Protein AF-T1ANT7-F1 (afdb_monomer_lite)

Structure (mmCIF, N/CA/C/O backbone):
data_AF-T1ANT7-F1
#
_entry.id   AF-T1ANT7-F1
#
loop_
_atom_site.group_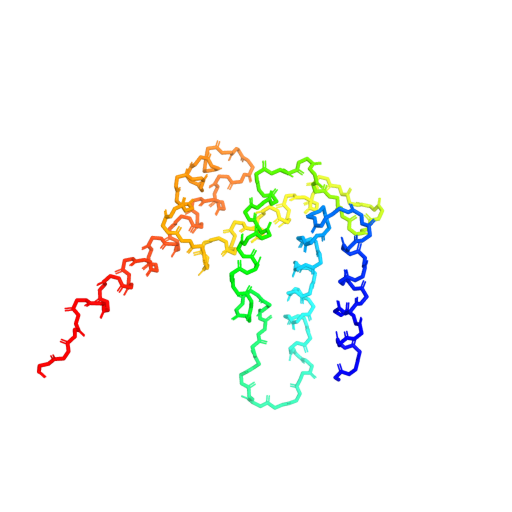PDB
_atom_site.id
_atom_site.type_symbol
_atom_site.label_atom_id
_atom_site.label_alt_id
_atom_site.label_comp_id
_atom_site.label_asym_id
_atom_site.label_entity_id
_atom_site.label_seq_id
_a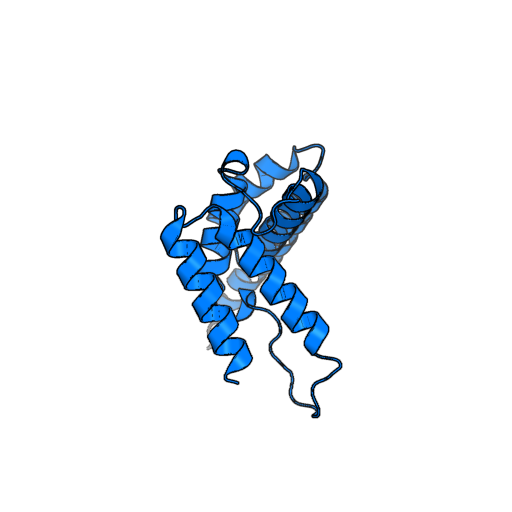tom_site.pdbx_PDB_ins_code
_atom_site.Cartn_x
_atom_site.Cartn_y
_atom_site.Cartn_z
_atom_site.occupancy
_atom_site.B_iso_or_equiv
_atom_site.auth_seq_id
_atom_site.auth_comp_id
_atom_site.auth_asym_id
_atom_site.auth_atom_id
_atom_site.pdbx_PDB_model_num
ATOM 1 N N . PRO A 1 1 ? 7.776 -10.639 -25.651 1.00 48.62 1 PRO A N 1
ATOM 2 C CA . PRO A 1 1 ? 7.430 -11.710 -24.680 1.00 48.62 1 PRO A CA 1
ATOM 3 C C . PRO A 1 1 ? 8.645 -12.108 -23.832 1.00 48.62 1 PRO A C 1
ATOM 5 O O . PRO A 1 1 ? 8.642 -11.851 -22.636 1.00 48.62 1 PRO A O 1
ATOM 8 N N . GLU A 1 2 ? 9.727 -12.554 -24.476 1.00 42.09 2 GLU A N 1
ATOM 9 C CA . GLU A 1 2 ? 10.942 -13.065 -23.815 1.00 42.09 2 GLU A CA 1
ATOM 10 C C . GLU A 1 2 ? 11.676 -12.046 -22.930 1.00 42.09 2 GLU A C 1
ATOM 12 O O . GLU A 1 2 ? 12.205 -12.393 -21.881 1.00 42.09 2 GLU A O 1
ATOM 17 N N . VAL A 1 3 ? 11.681 -10.764 -23.312 1.00 46.28 3 VAL A N 1
ATOM 18 C CA . VAL A 1 3 ? 12.344 -9.699 -22.532 1.00 46.28 3 VAL A CA 1
ATOM 19 C C . VAL A 1 3 ? 11.622 -9.433 -21.206 1.00 46.28 3 VAL A C 1
ATOM 21 O O . VAL A 1 3 ? 12.265 -9.178 -20.192 1.00 46.28 3 VAL A O 1
ATOM 24 N N . LYS A 1 4 ? 10.284 -9.522 -21.197 1.00 44.16 4 LYS A N 1
ATOM 25 C CA . LYS A 1 4 ? 9.480 -9.347 -19.976 1.00 44.16 4 LYS A CA 1
ATOM 26 C C . LYS A 1 4 ? 9.654 -10.539 -19.040 1.00 44.16 4 LYS A C 1
ATOM 28 O O . LYS A 1 4 ? 9.822 -10.355 -17.843 1.00 44.16 4 LYS A O 1
ATOM 33 N N . GLU A 1 5 ? 9.661 -11.739 -19.604 1.00 44.50 5 GLU A N 1
ATOM 34 C CA . GLU A 1 5 ? 9.828 -12.990 -18.868 1.00 44.50 5 GLU A CA 1
ATOM 35 C C . GLU A 1 5 ? 11.219 -13.091 -18.235 1.00 44.50 5 GLU A C 1
ATOM 37 O O . GLU A 1 5 ? 11.349 -13.456 -17.071 1.00 44.50 5 GLU A O 1
ATOM 42 N N . ARG A 1 6 ? 12.255 -12.653 -18.961 1.00 46.53 6 ARG A N 1
ATOM 43 C CA . ARG A 1 6 ? 13.624 -12.551 -18.446 1.00 46.53 6 ARG A CA 1
ATOM 44 C C . ARG A 1 6 ? 13.746 -11.523 -17.325 1.00 46.53 6 ARG A C 1
ATOM 46 O O . ARG A 1 6 ? 14.293 -11.849 -16.285 1.00 46.53 6 ARG A O 1
ATOM 53 N N . ALA A 1 7 ? 13.164 -10.332 -17.486 1.00 48.88 7 ALA A N 1
ATOM 54 C CA . ALA A 1 7 ? 13.178 -9.306 -16.442 1.00 48.88 7 ALA A CA 1
ATOM 55 C C . ALA A 1 7 ? 12.465 -9.762 -15.156 1.00 48.88 7 ALA A C 1
ATOM 57 O O . ALA A 1 7 ? 12.936 -9.478 -14.058 1.00 48.88 7 ALA A O 1
ATOM 58 N N . ILE A 1 8 ? 11.356 -10.500 -15.287 1.00 51.78 8 ILE A N 1
ATOM 59 C CA . ILE A 1 8 ? 10.650 -11.104 -14.149 1.00 51.78 8 ILE A CA 1
ATOM 60 C C . ILE A 1 8 ? 11.523 -12.178 -13.495 1.00 51.78 8 ILE A C 1
ATOM 62 O O . ILE A 1 8 ? 11.643 -12.193 -12.274 1.00 51.78 8 ILE A O 1
ATOM 66 N N . LYS A 1 9 ? 12.170 -13.041 -14.288 1.00 54.84 9 LYS A N 1
ATOM 67 C CA . LYS A 1 9 ? 13.025 -14.127 -13.794 1.00 54.84 9 LYS A CA 1
ATOM 68 C C . LYS A 1 9 ? 14.280 -13.606 -13.086 1.00 54.84 9 LYS A C 1
ATOM 70 O O . LYS A 1 9 ? 14.601 -14.070 -11.996 1.00 54.84 9 LYS A O 1
ATOM 75 N N . ASP A 1 10 ? 14.941 -12.598 -13.645 1.00 54.09 10 ASP A N 1
ATOM 76 C CA . ASP A 1 10 ? 16.131 -11.969 -13.060 1.00 54.09 10 ASP A CA 1
ATOM 77 C C . ASP A 1 10 ? 15.787 -11.236 -11.753 1.00 54.09 10 ASP A C 1
ATOM 79 O O . ASP A 1 10 ? 16.515 -11.334 -10.759 1.00 54.09 10 ASP A O 1
ATOM 83 N N . ALA A 1 11 ? 14.631 -10.562 -11.716 1.00 53.56 11 ALA A N 1
ATOM 84 C CA . ALA A 1 11 ? 14.117 -9.951 -10.498 1.00 53.56 11 ALA A CA 1
ATOM 85 C C . ALA A 1 11 ? 13.809 -11.004 -9.422 1.00 53.56 11 ALA A C 1
ATOM 87 O O . ALA A 1 11 ? 14.198 -10.825 -8.271 1.00 53.56 11 ALA A O 1
ATOM 88 N N . TRP A 1 12 ? 13.202 -12.132 -9.802 1.00 53.47 12 TRP A N 1
ATOM 89 C CA . TRP A 1 12 ? 12.937 -13.261 -8.904 1.00 53.47 12 TRP A CA 1
ATOM 90 C C . TRP A 1 12 ? 14.224 -13.859 -8.318 1.00 53.47 12 TRP A C 1
ATOM 92 O O . TRP A 1 12 ? 14.335 -14.056 -7.113 1.00 53.47 12 TRP A O 1
ATOM 102 N N . THR A 1 13 ? 15.238 -14.074 -9.156 1.00 57.38 13 THR A N 1
ATOM 103 C CA . THR A 1 13 ? 16.530 -14.650 -8.737 1.00 57.38 13 THR A CA 1
ATOM 104 C C . THR A 1 13 ? 17.275 -13.726 -7.764 1.00 57.38 13 THR A C 1
ATOM 106 O O . THR A 1 13 ? 17.909 -14.173 -6.808 1.00 57.38 13 THR A O 1
ATOM 109 N N . THR A 1 14 ? 17.150 -12.411 -7.964 1.00 53.72 14 THR A N 1
ATOM 110 C CA . THR A 1 14 ? 17.727 -11.405 -7.062 1.00 53.72 14 THR A CA 1
ATOM 111 C C . THR A 1 14 ? 17.011 -11.360 -5.702 1.00 53.72 14 THR A C 1
ATOM 113 O O . THR A 1 14 ? 17.649 -11.074 -4.686 1.00 53.72 14 THR A O 1
ATOM 116 N N . LEU A 1 15 ? 15.708 -11.667 -5.668 1.00 53.56 15 LEU A N 1
ATOM 117 C CA . LEU A 1 15 ? 14.899 -11.717 -4.444 1.00 53.56 15 LEU A CA 1
ATOM 118 C C . LEU A 1 15 ? 15.224 -12.924 -3.560 1.00 53.56 15 LEU A C 1
ATOM 120 O O . LEU A 1 15 ? 15.277 -12.787 -2.340 1.00 53.56 15 LEU A O 1
ATOM 124 N N . ASP A 1 16 ? 15.498 -14.073 -4.175 1.00 55.81 16 ASP A N 1
ATOM 125 C CA . ASP A 1 16 ? 15.831 -15.321 -3.476 1.00 55.81 16 ASP A CA 1
ATOM 126 C C . ASP A 1 16 ? 17.199 -15.250 -2.760 1.00 55.81 16 ASP A C 1
ATOM 128 O O . ASP A 1 16 ? 17.432 -15.882 -1.734 1.00 55.81 16 ASP A O 1
ATOM 132 N N . SER A 1 17 ? 18.098 -14.398 -3.263 1.00 52.91 17 SER A N 1
ATOM 133 C CA . SER A 1 17 ? 19.501 -14.334 -2.832 1.00 52.91 17 SER A CA 1
ATOM 134 C C . SER A 1 17 ? 19.769 -13.454 -1.598 1.00 52.91 17 SER A C 1
ATOM 136 O O . SER A 1 17 ? 20.805 -13.621 -0.961 1.00 52.91 17 SER A O 1
ATOM 138 N N . ASN A 1 18 ? 18.891 -12.499 -1.257 1.00 50.69 18 ASN A N 1
ATOM 139 C CA . ASN A 1 18 ? 19.188 -11.454 -0.255 1.00 50.69 18 ASN A CA 1
ATOM 140 C C . ASN A 1 18 ? 18.181 -11.363 0.908 1.00 50.69 18 ASN A C 1
ATOM 142 O O . ASN A 1 18 ? 18.118 -10.353 1.605 1.00 50.69 18 ASN A O 1
ATOM 146 N N . GLY A 1 19 ? 17.392 -12.411 1.136 1.00 53.62 19 GLY A N 1
ATOM 147 C CA . GLY A 1 19 ? 16.301 -12.387 2.107 1.00 53.62 19 GLY A CA 1
ATOM 148 C C . GLY A 1 19 ? 14.998 -11.902 1.445 1.00 53.62 19 GLY A C 1
ATOM 149 O O . GLY A 1 19 ? 14.948 -10.785 0.925 1.00 53.62 19 GLY A O 1
ATOM 150 N N . PRO A 1 20 ? 13.921 -12.709 1.458 1.00 54.41 20 PRO A N 1
ATOM 151 C CA . PRO A 1 20 ? 12.868 -12.667 0.432 1.00 54.41 20 PRO A CA 1
ATOM 152 C C . PRO A 1 20 ? 12.003 -11.392 0.361 1.00 54.41 20 PRO A C 1
ATOM 154 O O . PRO A 1 20 ? 11.154 -11.274 -0.515 1.00 54.41 20 PRO A O 1
ATOM 157 N N . HIS A 1 21 ? 12.176 -10.436 1.276 1.00 55.28 21 HIS A N 1
ATOM 158 C CA . HIS A 1 21 ? 11.224 -9.336 1.482 1.00 55.28 21 HIS A CA 1
ATOM 159 C C . HIS A 1 21 ? 11.843 -7.947 1.278 1.00 55.28 21 HIS A C 1
ATOM 161 O O . HIS A 1 21 ? 11.120 -6.985 1.027 1.00 55.28 21 HIS A O 1
ATOM 167 N N . GLN A 1 22 ? 13.174 -7.835 1.333 1.00 61.59 22 GLN A N 1
ATOM 168 C CA . GLN A 1 22 ? 13.877 -6.551 1.397 1.00 61.59 22 GLN A CA 1
ATOM 169 C C . GLN A 1 22 ? 13.774 -5.745 0.089 1.00 61.59 22 GLN A C 1
ATOM 171 O O . GLN A 1 22 ? 13.627 -4.526 0.140 1.00 61.59 22 GLN A O 1
ATOM 176 N N . TYR A 1 23 ? 13.766 -6.421 -1.068 1.00 69.06 23 TYR A N 1
ATOM 177 C CA . TYR A 1 23 ? 13.743 -5.786 -2.398 1.00 69.06 23 TYR A CA 1
ATOM 178 C C . TYR A 1 23 ? 12.425 -5.977 -3.167 1.00 69.06 23 TYR A C 1
ATOM 180 O O . TYR A 1 23 ? 12.219 -5.351 -4.210 1.00 69.06 23 TYR A O 1
ATOM 188 N N . ALA A 1 24 ? 11.529 -6.839 -2.673 1.00 72.69 24 ALA A N 1
ATOM 189 C CA . ALA A 1 24 ? 10.325 -7.285 -3.384 1.00 72.69 24 ALA A CA 1
ATOM 190 C C . ALA A 1 24 ? 9.395 -6.122 -3.741 1.00 72.69 24 ALA A C 1
ATOM 192 O O . ALA A 1 24 ? 8.883 -6.042 -4.858 1.00 72.69 24 ALA A O 1
ATOM 193 N N . MET A 1 25 ? 9.245 -5.174 -2.819 1.00 71.62 25 MET A N 1
ATOM 194 C CA . MET A 1 25 ? 8.436 -3.978 -3.033 1.00 71.62 25 MET A CA 1
ATOM 195 C C . MET A 1 25 ? 8.959 -3.083 -4.139 1.00 71.62 25 MET A C 1
ATOM 197 O O . MET A 1 25 ? 8.189 -2.646 -4.992 1.00 71.62 25 MET A O 1
ATOM 201 N N . ASN A 1 26 ? 10.267 -2.837 -4.151 1.00 71.19 26 ASN A N 1
ATOM 202 C CA . ASN A 1 26 ? 10.872 -1.948 -5.126 1.00 71.19 26 ASN A CA 1
ATOM 203 C C . ASN A 1 26 ? 10.730 -2.522 -6.545 1.00 71.19 26 ASN A C 1
ATOM 205 O O . ASN A 1 26 ? 10.363 -1.803 -7.477 1.00 71.19 26 ASN A O 1
ATOM 209 N N . VAL A 1 27 ? 10.924 -3.840 -6.686 1.00 73.25 27 VAL A N 1
ATOM 210 C CA . VAL A 1 27 ? 10.680 -4.583 -7.931 1.00 73.25 27 VAL A CA 1
ATOM 211 C C . VAL A 1 27 ? 9.218 -4.462 -8.357 1.00 73.25 27 VAL A C 1
ATOM 213 O O . VAL A 1 27 ? 8.937 -4.084 -9.494 1.00 73.25 27 VAL A O 1
ATOM 216 N N . LEU A 1 28 ? 8.277 -4.737 -7.454 1.00 77.69 28 LEU A N 1
ATOM 217 C CA . LEU A 1 28 ? 6.850 -4.734 -7.767 1.00 77.69 28 LEU A CA 1
ATOM 218 C C . LEU A 1 28 ? 6.353 -3.330 -8.168 1.00 77.69 28 LEU A C 1
ATOM 220 O O . LEU A 1 28 ? 5.635 -3.177 -9.166 1.00 77.69 28 LEU A O 1
ATOM 224 N N . ALA A 1 29 ? 6.814 -2.290 -7.470 1.00 70.12 29 ALA A N 1
ATOM 225 C CA . ALA A 1 29 ? 6.546 -0.893 -7.801 1.00 70.12 29 ALA A CA 1
ATOM 226 C C . ALA A 1 29 ? 7.195 -0.473 -9.132 1.00 70.12 29 ALA A C 1
ATOM 228 O O . ALA A 1 29 ? 6.605 0.283 -9.913 1.00 70.12 29 ALA A O 1
ATOM 229 N N . TYR A 1 30 ? 8.411 -0.942 -9.424 1.00 73.62 30 TYR A N 1
ATOM 230 C CA . TYR A 1 30 ? 9.092 -0.673 -10.690 1.00 73.62 30 TYR A CA 1
ATOM 231 C C . TYR A 1 30 ? 8.380 -1.339 -11.871 1.00 73.62 30 TYR A C 1
ATOM 233 O O . TYR A 1 30 ? 8.086 -0.673 -12.867 1.00 73.62 30 TYR A O 1
ATOM 241 N N . CYS A 1 31 ? 8.047 -2.626 -11.762 1.00 73.94 31 CYS A N 1
ATOM 242 C CA . CYS A 1 31 ? 7.355 -3.357 -12.817 1.00 73.94 31 CYS A CA 1
ATOM 243 C C . CYS A 1 31 ? 5.976 -2.751 -13.107 1.00 73.94 31 CYS A C 1
ATOM 245 O O . CYS A 1 31 ? 5.631 -2.567 -14.276 1.00 73.94 31 CYS A O 1
ATOM 247 N N . SER A 1 32 ? 5.231 -2.351 -12.071 1.00 72.12 32 SER A N 1
ATOM 248 C CA . SER A 1 32 ? 3.949 -1.648 -12.231 1.00 72.12 32 SER A CA 1
ATOM 249 C C . SER A 1 32 ? 4.123 -0.322 -12.986 1.00 72.12 32 SER A C 1
ATOM 251 O O . SER A 1 32 ? 3.431 -0.065 -13.972 1.00 72.12 32 SER A O 1
ATOM 253 N N . ARG A 1 33 ? 5.128 0.489 -12.620 1.00 71.44 33 ARG A N 1
ATOM 254 C CA . ARG A 1 33 ? 5.463 1.736 -13.336 1.00 71.44 33 ARG A CA 1
ATOM 255 C C . ARG A 1 33 ? 5.863 1.495 -14.793 1.00 71.44 33 ARG A C 1
ATOM 257 O O . ARG A 1 33 ? 5.461 2.259 -15.673 1.00 71.44 33 ARG A O 1
ATOM 264 N N . MET A 1 34 ? 6.651 0.456 -15.062 1.00 71.00 34 MET A N 1
ATOM 265 C CA . MET A 1 34 ? 7.091 0.128 -16.419 1.00 71.00 34 MET A CA 1
ATOM 266 C C . MET A 1 34 ? 5.946 -0.363 -17.293 1.00 71.00 34 MET A C 1
ATOM 268 O O . MET A 1 34 ? 5.869 0.030 -18.459 1.00 71.00 34 MET A O 1
ATOM 272 N N . MET A 1 35 ? 5.018 -1.145 -16.739 1.00 71.06 35 MET A N 1
ATOM 273 C CA . MET A 1 35 ? 3.821 -1.542 -17.468 1.00 71.06 35 MET A CA 1
ATOM 274 C C . MET A 1 35 ? 3.000 -0.326 -17.865 1.00 71.06 35 MET A C 1
ATOM 276 O O . MET A 1 35 ? 2.797 -0.158 -19.064 1.00 71.06 35 MET A O 1
ATOM 280 N N . ILE A 1 36 ? 2.678 0.572 -16.925 1.00 67.00 36 ILE A N 1
ATOM 281 C CA . ILE A 1 36 ? 1.954 1.829 -17.187 1.00 67.00 36 ILE A CA 1
ATOM 282 C C . ILE A 1 36 ? 2.662 2.680 -18.255 1.00 67.00 36 ILE A C 1
ATOM 284 O O . ILE A 1 36 ? 2.023 3.155 -19.193 1.00 67.00 36 ILE A O 1
ATOM 288 N N . ARG A 1 37 ? 3.989 2.838 -18.180 1.00 65.81 37 ARG A N 1
ATOM 289 C CA . ARG A 1 37 ? 4.761 3.613 -19.171 1.00 65.81 37 ARG A CA 1
ATOM 290 C C . ARG A 1 37 ? 4.816 2.972 -20.558 1.00 65.81 37 ARG A C 1
ATOM 292 O O . ARG A 1 37 ? 4.935 3.682 -21.553 1.00 65.81 37 ARG A O 1
ATOM 299 N N . SER A 1 38 ? 4.761 1.645 -20.640 1.00 63.34 38 SER A N 1
ATOM 300 C CA . SER A 1 38 ? 4.858 0.909 -21.909 1.00 63.34 38 SER A CA 1
ATOM 301 C C . SER A 1 38 ? 3.548 0.858 -22.707 1.00 63.34 38 SER A C 1
ATOM 303 O O . SER A 1 38 ? 3.558 0.474 -23.873 1.00 63.34 38 SER A O 1
ATOM 305 N N . THR A 1 39 ? 2.435 1.290 -22.112 1.00 63.59 39 THR A N 1
ATOM 306 C CA . THR A 1 39 ? 1.083 1.216 -22.698 1.00 63.59 39 THR A CA 1
ATOM 307 C C . THR A 1 39 ? 0.867 2.119 -23.888 1.00 63.59 39 THR A C 1
ATOM 309 O O . THR A 1 39 ? 0.308 1.679 -24.885 1.00 63.59 39 THR A O 1
ATOM 312 N N . GLY A 1 40 ? 1.407 3.339 -23.835 1.00 59.34 40 GLY A N 1
ATOM 313 C CA . GLY A 1 40 ? 1.360 4.288 -24.946 1.00 59.34 40 GLY A CA 1
ATOM 314 C C . GLY A 1 40 ? 2.129 3.824 -26.187 1.00 59.34 40 GLY A C 1
ATOM 315 O O . GLY A 1 40 ? 2.152 4.535 -27.184 1.00 59.34 40 GLY A O 1
ATOM 316 N N . LYS A 1 41 ? 2.785 2.655 -26.131 1.00 64.75 41 LYS A N 1
ATOM 317 C CA . LYS A 1 41 ? 3.546 2.058 -27.234 1.00 64.75 41 LYS A CA 1
ATOM 318 C C . LYS A 1 41 ? 2.933 0.759 -27.769 1.00 64.75 41 LYS A C 1
ATOM 320 O O . LYS A 1 41 ? 3.525 0.160 -28.664 1.00 64.75 41 LYS A O 1
ATOM 325 N N . LEU A 1 42 ? 1.805 0.289 -27.227 1.00 64.12 42 LEU A N 1
ATOM 326 C CA . LEU A 1 42 ? 1.175 -0.953 -27.681 1.00 64.12 42 LEU A CA 1
ATOM 327 C C . LEU A 1 42 ? 0.177 -0.664 -28.816 1.00 64.12 42 LEU A C 1
ATOM 329 O O . LEU A 1 42 ? -0.767 0.096 -28.604 1.00 64.12 42 LEU A O 1
ATOM 333 N N . PRO A 1 43 ? 0.360 -1.246 -30.017 1.00 60.03 43 PRO A N 1
ATOM 334 C CA . PRO A 1 43 ? -0.622 -1.138 -31.087 1.00 60.03 43 PRO A CA 1
ATOM 335 C C . PRO A 1 43 ? -1.848 -2.011 -30.775 1.00 60.03 43 PRO A C 1
ATOM 337 O O . PRO A 1 43 ? -1.706 -3.186 -30.437 1.00 60.03 43 PRO A O 1
ATOM 340 N N . GLY A 1 44 ? -3.049 -1.446 -30.916 1.00 66.00 44 GLY A N 1
ATOM 341 C CA . GLY A 1 44 ? -4.326 -2.155 -30.761 1.00 66.00 44 GLY A CA 1
ATOM 342 C C . GLY A 1 44 ? -5.277 -1.515 -29.743 1.00 66.00 44 GLY A C 1
ATOM 343 O O . GLY A 1 44 ? -4.866 -0.720 -28.906 1.00 66.00 44 GLY A O 1
ATOM 344 N N . GLY A 1 45 ? -6.568 -1.857 -29.835 1.00 59.66 45 GLY A N 1
ATOM 345 C CA . GLY A 1 45 ? -7.635 -1.351 -28.953 1.00 59.66 45 GLY A CA 1
ATOM 346 C C . GLY A 1 45 ? -7.979 -2.268 -27.773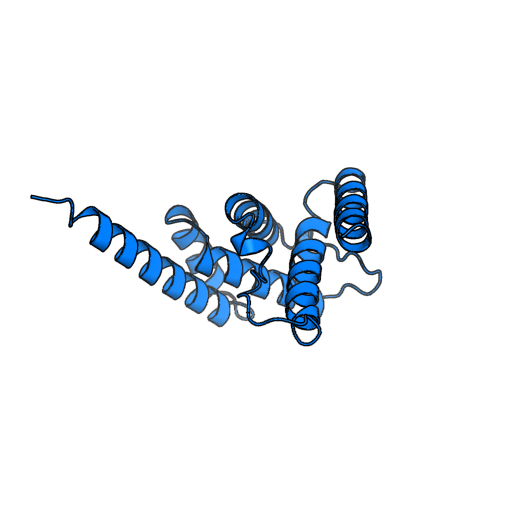 1.00 59.66 45 GLY A C 1
ATOM 347 O O . GLY A 1 45 ? -8.931 -1.999 -27.044 1.00 59.66 45 GLY A O 1
ATOM 348 N N . THR A 1 46 ? -7.251 -3.373 -27.599 1.00 60.25 46 THR A N 1
ATOM 349 C CA . THR A 1 46 ? -7.501 -4.326 -26.515 1.00 60.25 46 THR A CA 1
ATOM 350 C C . THR A 1 46 ? -7.154 -3.683 -25.169 1.00 60.25 46 THR A C 1
ATOM 352 O O . THR A 1 46 ? -6.051 -3.146 -25.038 1.00 60.25 46 THR A O 1
ATOM 355 N N . PRO A 1 47 ? -8.029 -3.766 -24.147 1.00 57.69 47 PRO A N 1
ATOM 356 C CA . PRO A 1 47 ? -7.702 -3.302 -22.807 1.00 57.69 47 PRO A CA 1
ATOM 357 C C . PRO A 1 47 ? -6.519 -4.111 -22.280 1.00 57.69 47 PRO A C 1
ATOM 359 O O . PRO A 1 47 ? -6.631 -5.301 -21.979 1.00 57.69 47 PRO A O 1
ATOM 362 N N . VAL A 1 48 ? -5.353 -3.483 -22.209 1.00 60.47 48 VAL A N 1
ATOM 363 C CA . VAL A 1 48 ? -4.179 -4.107 -21.608 1.00 60.47 48 VAL A CA 1
ATOM 364 C C . VAL A 1 48 ? -4.412 -4.096 -20.097 1.00 60.47 48 VAL A C 1
ATOM 366 O O . VAL A 1 48 ? -4.765 -3.059 -19.544 1.00 60.47 48 VAL A O 1
ATOM 369 N N . ARG A 1 49 ? -4.243 -5.234 -19.415 1.00 56.94 49 ARG A N 1
ATOM 370 C CA . ARG A 1 49 ? -4.170 -5.250 -17.945 1.00 56.94 49 ARG A CA 1
ATOM 371 C C . ARG A 1 49 ? -2.782 -4.772 -17.526 1.00 56.94 49 ARG A C 1
ATOM 373 O O . ARG A 1 49 ? -1.781 -5.355 -17.937 1.00 56.94 49 ARG A O 1
ATOM 380 N N . LEU A 1 50 ? -2.734 -3.674 -16.772 1.00 65.56 50 LEU A N 1
ATOM 381 C CA . LEU A 1 50 ? -1.520 -2.869 -16.562 1.00 65.56 50 LEU A CA 1
ATOM 382 C C . LEU A 1 50 ? -0.943 -2.941 -15.163 1.00 65.56 50 LEU A C 1
ATOM 384 O O . LEU A 1 50 ? 0.125 -2.372 -14.933 1.00 65.56 50 LEU A O 1
ATOM 388 N N . SER A 1 51 ? -1.629 -3.620 -14.250 1.00 70.50 51 SER A N 1
ATOM 389 C CA . SER A 1 51 ? -1.171 -3.743 -12.880 1.00 70.50 51 SER A CA 1
ATOM 390 C C . SER A 1 51 ? -0.778 -5.174 -12.563 1.00 70.50 51 SER A C 1
ATOM 392 O O . SER A 1 51 ? -1.560 -6.105 -12.745 1.00 70.50 51 SER A O 1
ATOM 394 N N . ILE A 1 52 ? 0.435 -5.347 -12.037 1.00 73.81 52 ILE A N 1
ATOM 395 C CA . ILE A 1 52 ? 0.864 -6.626 -11.458 1.00 73.81 52 ILE A CA 1
ATOM 396 C C . ILE A 1 52 ? -0.005 -6.938 -10.240 1.00 73.81 52 ILE A C 1
ATOM 398 O O . ILE A 1 52 ? -0.275 -8.103 -9.977 1.00 73.81 52 ILE A O 1
ATOM 402 N N . THR A 1 53 ? -0.498 -5.908 -9.548 1.00 81.75 53 THR A N 1
ATOM 403 C CA . THR A 1 53 ? -1.366 -6.061 -8.376 1.00 81.75 53 THR A CA 1
ATOM 404 C C . THR A 1 53 ? -2.738 -6.613 -8.754 1.00 81.75 53 THR A C 1
ATOM 406 O O . THR A 1 53 ? -3.307 -7.364 -7.979 1.00 81.75 53 THR A O 1
ATOM 409 N N . ASP A 1 54 ? -3.226 -6.350 -9.971 1.00 82.25 54 ASP A N 1
ATOM 410 C CA . ASP A 1 54 ? -4.469 -6.953 -10.476 1.00 82.25 54 ASP A CA 1
ATOM 411 C C . ASP A 1 54 ? -4.274 -8.410 -10.921 1.00 82.25 54 ASP A C 1
ATOM 413 O O . ASP A 1 54 ? -5.236 -9.176 -10.994 1.00 82.25 54 ASP A O 1
ATOM 417 N N . LEU A 1 55 ? -3.045 -8.782 -11.296 1.00 81.06 55 LEU A N 1
ATOM 418 C CA . LEU A 1 55 ? -2.706 -10.135 -11.747 1.00 81.06 55 LEU A CA 1
ATOM 419 C C . LEU A 1 55 ? -2.385 -11.065 -10.573 1.00 81.06 55 LEU A C 1
ATOM 421 O O . LEU A 1 55 ? -2.763 -12.232 -10.613 1.00 81.06 55 LEU A O 1
ATOM 425 N N . PHE A 1 56 ? -1.718 -10.542 -9.544 1.00 81.75 56 PHE A N 1
ATOM 426 C CA . PHE A 1 56 ? -1.275 -11.277 -8.357 1.00 81.75 56 PHE A CA 1
ATOM 427 C C . PHE A 1 56 ? -1.660 -10.516 -7.074 1.00 81.75 56 PHE A C 1
ATOM 429 O O . PHE A 1 56 ? -0.783 -10.044 -6.344 1.00 81.75 56 PHE A O 1
ATOM 436 N N . PRO A 1 57 ? -2.966 -10.316 -6.810 1.00 86.69 57 PRO A N 1
ATOM 437 C CA . PRO A 1 57 ? -3.429 -9.453 -5.723 1.00 86.69 57 PRO A CA 1
ATOM 438 C C . PRO A 1 57 ? -3.035 -9.973 -4.341 1.00 86.69 57 PRO A C 1
ATOM 440 O O . PRO A 1 57 ? -2.597 -9.194 -3.497 1.00 86.69 57 PRO A O 1
ATOM 443 N N . SER A 1 58 ? -3.128 -11.283 -4.106 1.00 85.06 58 SER A N 1
ATOM 444 C CA . SER A 1 58 ? -2.768 -11.909 -2.829 1.00 85.06 58 SER A CA 1
ATOM 445 C C . SER A 1 58 ? -1.295 -11.711 -2.475 1.00 85.06 58 SER A C 1
ATOM 447 O O . SER A 1 58 ? -0.959 -11.315 -1.358 1.00 85.06 58 SER A O 1
ATOM 449 N N . GLU A 1 59 ? -0.416 -11.958 -3.438 1.00 85.00 59 GLU A N 1
ATOM 450 C CA . GLU A 1 59 ? 1.028 -11.855 -3.299 1.00 85.00 59 GLU A CA 1
ATOM 451 C C . GLU A 1 59 ? 1.439 -10.393 -3.157 1.00 85.00 59 GLU A C 1
ATOM 453 O O . GLU A 1 59 ? 2.216 -10.056 -2.264 1.00 85.00 59 GLU A O 1
ATOM 458 N N . ALA A 1 60 ? 0.865 -9.506 -3.977 1.00 85.19 60 ALA A N 1
ATOM 459 C CA . ALA A 1 60 ? 1.110 -8.075 -3.880 1.00 85.19 60 ALA A CA 1
ATOM 460 C C . ALA A 1 60 ? 0.725 -7.537 -2.495 1.00 85.19 60 ALA A C 1
ATOM 462 O O . ALA A 1 60 ? 1.525 -6.833 -1.878 1.00 85.19 60 ALA A O 1
ATOM 463 N N . VAL A 1 61 ? -0.445 -7.911 -1.965 1.00 90.50 61 VAL A N 1
ATOM 464 C CA . VAL A 1 61 ? -0.880 -7.524 -0.614 1.00 90.50 61 VAL A CA 1
ATOM 465 C C . VAL A 1 61 ? 0.058 -8.076 0.454 1.00 90.50 61 VAL A C 1
ATOM 467 O O . VAL A 1 61 ? 0.438 -7.334 1.358 1.00 90.50 61 VAL A O 1
ATOM 470 N N . ALA A 1 62 ? 0.467 -9.344 0.365 1.00 86.75 62 ALA A N 1
ATOM 471 C CA . ALA A 1 62 ? 1.376 -9.942 1.341 1.00 86.75 62 ALA A CA 1
ATOM 472 C C . ALA A 1 62 ? 2.721 -9.198 1.404 1.00 86.75 62 ALA A C 1
ATOM 474 O O . ALA A 1 62 ? 3.184 -8.857 2.495 1.00 86.75 62 ALA A O 1
ATOM 475 N N . ILE A 1 63 ? 3.305 -8.886 0.242 1.00 85.00 63 ILE A N 1
ATOM 476 C CA . ILE A 1 63 ? 4.568 -8.145 0.142 1.00 85.00 63 ILE A CA 1
ATOM 477 C C . ILE A 1 63 ? 4.393 -6.715 0.684 1.00 85.00 63 ILE A C 1
ATOM 479 O O . ILE A 1 63 ? 5.180 -6.284 1.525 1.00 85.00 63 ILE A O 1
ATOM 483 N N . CYS A 1 64 ? 3.335 -6.007 0.269 1.00 90.25 64 CYS A N 1
ATOM 484 C CA . CYS A 1 64 ? 3.047 -4.636 0.710 1.00 90.25 64 CYS A CA 1
ATOM 485 C C . CYS A 1 64 ? 2.766 -4.548 2.216 1.00 90.25 64 CYS A C 1
ATOM 487 O O . CYS A 1 64 ? 3.167 -3.593 2.880 1.00 90.25 64 CYS A O 1
ATOM 489 N N . ARG A 1 65 ? 2.105 -5.556 2.791 1.00 90.31 65 ARG A N 1
ATOM 490 C CA . ARG A 1 65 ? 1.857 -5.625 4.234 1.00 90.31 65 ARG A CA 1
ATOM 491 C C . ARG A 1 65 ? 3.164 -5.803 4.999 1.00 90.31 65 ARG A C 1
ATOM 493 O O . ARG A 1 65 ? 3.428 -5.057 5.937 1.00 90.31 65 ARG A O 1
ATOM 500 N N . GLN A 1 66 ? 3.988 -6.763 4.584 1.00 86.25 66 GLN A N 1
ATOM 501 C CA . GLN A 1 66 ? 5.282 -7.021 5.219 1.00 86.25 66 GLN A CA 1
ATOM 502 C C . GLN A 1 66 ? 6.201 -5.803 5.152 1.00 86.25 66 GLN A C 1
ATOM 504 O O . GLN A 1 66 ? 6.856 -5.460 6.132 1.00 86.25 66 GLN A O 1
ATOM 509 N N . SER A 1 67 ? 6.195 -5.093 4.027 1.00 86.31 67 SER A N 1
ATOM 510 C CA . SER A 1 67 ? 7.031 -3.914 3.859 1.00 86.31 67 SER A CA 1
ATOM 511 C C . SER A 1 67 ? 6.614 -2.749 4.753 1.00 86.31 67 SER A C 1
ATOM 513 O O . SER A 1 67 ? 7.477 -2.011 5.220 1.00 86.31 67 SER A O 1
ATOM 515 N N . LEU A 1 68 ? 5.313 -2.570 4.998 1.00 88.81 68 LEU A N 1
ATOM 516 C CA . LEU A 1 68 ? 4.804 -1.543 5.910 1.00 88.81 68 LEU A CA 1
ATOM 517 C C . LEU A 1 68 ? 5.020 -1.910 7.386 1.00 88.81 68 LEU A C 1
ATOM 519 O O . LEU A 1 68 ? 5.166 -1.012 8.210 1.00 88.81 68 LEU A O 1
ATOM 523 N N . LEU A 1 69 ? 5.036 -3.205 7.722 1.00 87.19 69 LEU A N 1
ATOM 524 C CA . LEU A 1 69 ? 5.342 -3.691 9.074 1.00 87.19 69 LEU A CA 1
ATOM 525 C C . LEU A 1 69 ? 6.828 -3.568 9.415 1.00 87.19 69 LEU A C 1
ATOM 527 O O . LEU A 1 69 ? 7.167 -3.258 10.554 1.00 87.19 69 LEU A O 1
ATOM 531 N N . HIS A 1 70 ? 7.689 -3.785 8.422 1.00 82.81 70 HIS A N 1
ATOM 532 C CA . HIS A 1 70 ? 9.140 -3.808 8.579 1.00 82.81 70 HIS A CA 1
ATOM 533 C C . HIS A 1 70 ? 9.836 -2.833 7.628 1.00 82.81 70 HIS A C 1
ATOM 535 O O . HIS A 1 70 ? 10.633 -3.237 6.770 1.00 82.81 70 HIS A O 1
ATOM 541 N N . PRO A 1 71 ? 9.540 -1.528 7.722 1.00 74.75 71 PRO A N 1
ATOM 542 C CA . PRO A 1 71 ? 10.037 -0.571 6.751 1.00 74.75 71 PRO A CA 1
ATOM 543 C C . PRO A 1 71 ? 11.572 -0.423 6.837 1.00 74.75 71 PRO A C 1
ATOM 545 O O . PRO A 1 71 ? 12.218 -0.080 5.852 1.00 74.75 71 PRO A O 1
ATOM 548 N N . GLU A 1 72 ? 12.192 -0.722 7.983 1.00 72.88 72 GLU A N 1
ATOM 549 C CA . GLU A 1 72 ? 13.647 -0.807 8.183 1.00 72.88 72 GLU A CA 1
ATOM 550 C C . GLU A 1 72 ? 14.332 -1.912 7.378 1.00 72.88 72 GLU A C 1
ATOM 552 O O . GLU A 1 72 ? 15.507 -1.775 7.043 1.00 72.88 72 GLU A O 1
ATOM 557 N N . ILE A 1 73 ? 13.598 -2.974 7.043 1.00 68.81 73 ILE A N 1
ATOM 558 C CA . ILE A 1 73 ? 14.105 -4.074 6.225 1.00 68.81 73 ILE A CA 1
ATOM 559 C C . ILE A 1 73 ? 14.005 -3.704 4.744 1.00 68.81 73 ILE A C 1
ATOM 561 O O . ILE A 1 73 ? 14.602 -4.375 3.920 1.00 68.81 73 ILE A O 1
ATOM 565 N N . GLN A 1 74 ? 13.326 -2.622 4.355 1.00 67.06 74 GLN A N 1
ATOM 566 C CA . GLN A 1 74 ? 13.304 -2.219 2.951 1.00 67.06 74 GLN A CA 1
ATOM 567 C C . GLN A 1 74 ? 14.658 -1.653 2.513 1.00 67.06 74 GLN A C 1
ATOM 569 O O . GLN A 1 74 ? 15.140 -0.650 3.045 1.00 67.06 74 GLN A O 1
ATOM 574 N N . ALA A 1 75 ? 15.229 -2.257 1.475 1.00 66.38 75 ALA A N 1
ATOM 575 C CA . ALA A 1 75 ? 16.354 -1.718 0.732 1.00 66.38 75 ALA A CA 1
ATOM 576 C C . ALA A 1 75 ? 15.965 -1.646 -0.741 1.00 66.38 75 ALA A C 1
ATOM 578 O O . ALA A 1 75 ? 15.274 -2.513 -1.275 1.00 66.38 75 ALA A O 1
ATOM 579 N N . GLY A 1 76 ? 16.403 -0.598 -1.421 1.00 60.69 76 GLY A N 1
ATOM 580 C CA . GLY A 1 76 ? 16.153 -0.498 -2.846 1.00 60.69 76 GLY A CA 1
ATOM 581 C C . GLY A 1 76 ? 17.104 -1.370 -3.630 1.00 60.69 76 GLY A C 1
ATOM 582 O O . GLY A 1 76 ? 18.252 -1.596 -3.249 1.00 60.69 76 GLY A O 1
ATOM 583 N N . TYR A 1 77 ? 16.618 -1.792 -4.789 1.00 56.12 77 TYR A N 1
ATOM 584 C CA . TYR A 1 77 ? 17.418 -2.480 -5.791 1.00 56.12 77 TYR A CA 1
ATOM 585 C C . TYR A 1 77 ? 18.613 -1.627 -6.261 1.00 56.12 77 TYR A C 1
ATOM 587 O O . TYR A 1 77 ? 19.658 -2.143 -6.649 1.00 56.12 77 TYR A O 1
ATOM 595 N N . PHE A 1 78 ? 18.475 -0.300 -6.204 1.00 58.94 78 PHE A N 1
ATOM 596 C CA . PHE A 1 78 ? 19.511 0.639 -6.610 1.00 58.94 78 PHE A CA 1
ATOM 597 C C . PHE A 1 78 ? 20.342 1.128 -5.426 1.00 58.94 78 PHE A C 1
ATOM 599 O O . PHE A 1 78 ? 19.826 1.450 -4.359 1.00 58.94 78 PHE A O 1
ATOM 606 N N . ARG A 1 79 ? 21.643 1.302 -5.674 1.00 59.75 79 ARG A N 1
ATOM 607 C CA . ARG A 1 79 ? 22.625 1.796 -4.695 1.00 59.75 79 ARG A CA 1
ATOM 608 C C . ARG A 1 79 ? 22.299 3.185 -4.125 1.00 59.75 79 ARG A C 1
ATOM 610 O O . ARG A 1 79 ? 22.835 3.551 -3.089 1.00 59.75 79 ARG A O 1
ATOM 617 N N . SER A 1 80 ? 21.457 3.955 -4.815 1.00 68.31 80 SER A N 1
ATOM 618 C CA . SER A 1 80 ? 21.008 5.297 -4.432 1.00 68.31 80 SER A CA 1
ATOM 619 C C . SER A 1 80 ? 19.689 5.314 -3.653 1.00 68.31 80 SER A C 1
ATOM 621 O O . SER A 1 80 ? 19.139 6.395 -3.464 1.00 68.31 80 SER A O 1
ATOM 623 N N . TYR A 1 81 ? 19.161 4.156 -3.242 1.00 72.62 81 TYR A N 1
ATOM 624 C CA . TYR A 1 81 ? 17.900 4.087 -2.511 1.00 72.62 81 TYR A CA 1
ATOM 625 C C . TYR A 1 81 ? 17.966 4.885 -1.216 1.00 72.62 81 TYR A C 1
ATOM 627 O O . TYR A 1 81 ? 18.764 4.595 -0.321 1.00 72.62 81 TYR A O 1
ATOM 635 N N . GLY A 1 82 ? 17.118 5.902 -1.135 1.00 78.81 82 GLY A N 1
ATOM 636 C CA . GLY A 1 82 ? 17.083 6.821 -0.013 1.00 78.81 82 GLY A CA 1
ATOM 637 C C . GLY A 1 82 ? 15.717 6.903 0.650 1.00 78.81 82 GLY A C 1
ATOM 638 O O . GLY A 1 82 ? 14.755 6.219 0.304 1.00 78.81 82 GLY A O 1
ATOM 639 N N . LYS A 1 83 ? 15.614 7.834 1.601 1.00 82.19 83 LYS A N 1
ATOM 640 C CA . LYS A 1 83 ? 14.371 8.127 2.326 1.00 82.19 83 LYS A CA 1
ATOM 641 C C . LYS A 1 83 ? 13.201 8.461 1.391 1.00 82.19 83 LYS A C 1
ATOM 643 O O . LYS A 1 83 ? 12.068 8.109 1.691 1.00 82.19 83 LYS A O 1
ATOM 648 N N . HIS A 1 84 ? 13.468 9.152 0.281 1.00 83.38 84 HIS A N 1
ATOM 649 C CA . HIS A 1 84 ? 12.427 9.517 -0.677 1.00 83.38 84 HIS A CA 1
ATOM 650 C C . HIS A 1 84 ? 11.842 8.289 -1.383 1.00 83.38 84 HIS A C 1
ATOM 652 O O . HIS A 1 84 ? 10.623 8.159 -1.445 1.00 83.38 84 HIS A O 1
ATOM 658 N N . ASP A 1 85 ? 12.695 7.377 -1.855 1.00 81.62 85 ASP A N 1
ATOM 659 C CA . ASP A 1 85 ? 12.261 6.143 -2.516 1.00 81.62 85 ASP A CA 1
ATOM 660 C C . ASP A 1 85 ? 11.445 5.268 -1.564 1.00 81.62 85 ASP A C 1
ATOM 662 O O . ASP A 1 85 ? 10.382 4.782 -1.936 1.00 81.62 85 ASP A O 1
ATOM 666 N N . ARG A 1 86 ? 11.878 5.174 -0.303 1.00 83.00 86 ARG A N 1
ATOM 667 C CA . ARG A 1 86 ? 11.142 4.450 0.738 1.00 83.00 86 ARG A CA 1
ATOM 668 C C . ARG A 1 86 ? 9.747 5.011 0.985 1.00 83.00 86 ARG A C 1
ATOM 670 O O . ARG A 1 86 ? 8.795 4.246 1.046 1.00 83.00 86 ARG A O 1
ATOM 677 N N . ILE A 1 87 ? 9.599 6.335 1.064 1.00 87.38 87 ILE A N 1
ATOM 678 C CA . ILE A 1 87 ? 8.273 6.957 1.204 1.00 87.38 87 ILE A CA 1
ATOM 679 C C . ILE A 1 87 ? 7.395 6.634 -0.015 1.00 87.38 87 ILE A C 1
ATOM 681 O O . ILE A 1 87 ? 6.208 6.371 0.144 1.00 87.38 87 ILE A O 1
ATOM 685 N N . GLN A 1 88 ? 7.955 6.630 -1.229 1.00 86.31 88 GLN A N 1
ATOM 686 C CA . GLN A 1 88 ? 7.198 6.270 -2.433 1.00 86.31 88 GLN A CA 1
ATOM 687 C C . GLN A 1 88 ? 6.758 4.801 -2.426 1.00 86.31 88 GLN A C 1
ATOM 689 O O . GLN A 1 88 ? 5.615 4.512 -2.781 1.00 86.31 88 GLN A O 1
ATOM 694 N N . ASP A 1 89 ? 7.624 3.887 -1.989 1.00 86.00 89 ASP A N 1
ATOM 695 C CA . ASP A 1 89 ? 7.304 2.461 -1.889 1.00 86.00 89 ASP A CA 1
ATOM 696 C C . ASP A 1 89 ? 6.263 2.196 -0.777 1.00 86.00 89 ASP A C 1
ATOM 698 O O . ASP A 1 89 ? 5.345 1.399 -0.970 1.00 86.00 89 ASP A O 1
ATOM 702 N N . GLU A 1 90 ? 6.315 2.928 0.343 1.00 90.12 90 GLU A N 1
ATOM 703 C CA . GLU A 1 90 ? 5.292 2.904 1.403 1.00 90.12 90 GLU A CA 1
ATOM 704 C C . GLU A 1 90 ? 3.938 3.458 0.915 1.00 90.12 90 GLU A C 1
ATOM 706 O O . GLU A 1 90 ? 2.891 2.862 1.176 1.00 90.12 90 GLU A O 1
ATOM 711 N N . ILE A 1 91 ? 3.931 4.559 0.153 1.00 92.94 91 ILE A N 1
ATOM 712 C CA . ILE A 1 91 ? 2.709 5.103 -0.471 1.00 92.94 91 ILE A CA 1
ATOM 713 C C . ILE A 1 91 ? 2.110 4.093 -1.451 1.00 92.94 91 ILE A C 1
ATOM 715 O O . ILE A 1 91 ? 0.894 3.884 -1.465 1.00 92.94 91 ILE A O 1
ATOM 719 N N . PHE A 1 92 ? 2.954 3.460 -2.265 1.00 91.00 92 PHE A N 1
ATOM 720 C CA . PHE A 1 92 ? 2.525 2.414 -3.181 1.00 91.00 92 PHE A CA 1
ATOM 721 C C . PHE A 1 92 ? 1.904 1.237 -2.414 1.00 91.00 92 PHE A C 1
ATOM 723 O O . PHE A 1 92 ? 0.795 0.823 -2.748 1.00 91.00 92 PHE A O 1
ATOM 730 N N . ALA A 1 93 ? 2.554 0.763 -1.346 1.00 92.25 93 ALA A N 1
ATOM 731 C CA . ALA A 1 93 ? 2.048 -0.320 -0.505 1.00 92.25 93 ALA A CA 1
ATOM 732 C C . ALA A 1 93 ? 0.662 -0.011 0.080 1.00 92.25 93 ALA A C 1
ATOM 734 O O . ALA A 1 93 ? -0.236 -0.851 0.022 1.00 92.25 93 ALA A O 1
ATOM 735 N N . LEU A 1 94 ? 0.465 1.208 0.593 1.00 95.94 94 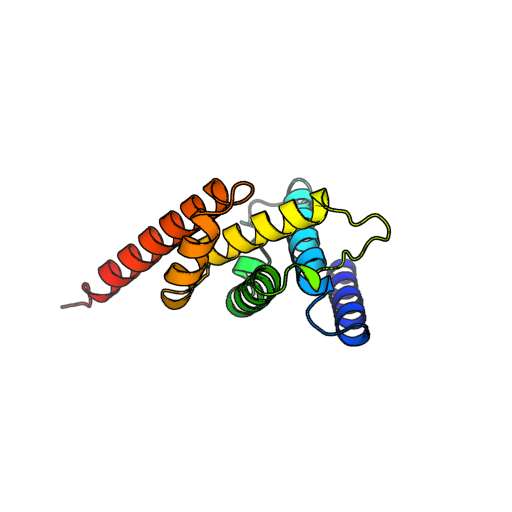LEU A N 1
ATOM 736 C CA . LEU A 1 94 ? -0.834 1.666 1.093 1.00 95.94 94 LEU A CA 1
ATOM 737 C C . LEU A 1 94 ? -1.905 1.631 -0.002 1.00 95.94 94 LEU A C 1
ATOM 739 O O . LEU A 1 94 ? -3.024 1.196 0.254 1.00 95.94 94 LEU A O 1
ATOM 743 N N . GLY A 1 95 ? -1.560 2.038 -1.227 1.00 94.31 95 GLY A N 1
ATOM 744 C CA . GLY A 1 95 ? -2.452 1.930 -2.382 1.00 94.31 95 GLY A CA 1
ATOM 745 C C . GLY A 1 95 ? -2.887 0.489 -2.652 1.00 94.31 95 GLY A C 1
ATOM 746 O O . GLY A 1 95 ? -4.082 0.226 -2.745 1.00 94.31 95 GLY A O 1
ATOM 747 N N . VAL A 1 96 ? -1.936 -0.450 -2.688 1.00 93.31 96 VAL A N 1
ATOM 748 C CA . VAL A 1 96 ? -2.220 -1.880 -2.910 1.00 93.31 96 VAL A CA 1
ATOM 749 C C . VAL A 1 96 ? -3.117 -2.460 -1.819 1.00 93.31 96 VAL A C 1
ATOM 751 O O . VAL A 1 96 ? -4.053 -3.194 -2.130 1.00 93.31 96 VAL A O 1
ATOM 754 N N . LEU A 1 97 ? -2.876 -2.119 -0.549 1.00 95.50 97 LEU A N 1
ATOM 755 C CA . LEU A 1 97 ? -3.741 -2.552 0.553 1.00 95.50 97 LEU A CA 1
ATOM 756 C C . LEU A 1 97 ? -5.144 -1.934 0.461 1.00 95.50 97 LEU A C 1
ATOM 758 O O . LEU A 1 97 ? -6.117 -2.604 0.789 1.00 95.50 97 LEU A O 1
ATOM 762 N N . GLY A 1 98 ? -5.272 -0.688 0.001 1.00 95.19 98 GLY A N 1
ATOM 763 C CA . GLY A 1 98 ? -6.579 -0.067 -0.222 1.00 95.19 98 GLY A CA 1
ATOM 764 C C . GLY A 1 98 ? -7.378 -0.745 -1.336 1.00 95.19 98 GLY A C 1
ATOM 765 O O . GLY A 1 98 ? -8.578 -0.968 -1.192 1.00 95.19 98 GLY A O 1
ATOM 766 N N . ASP A 1 99 ? -6.706 -1.103 -2.428 1.00 93.56 99 ASP A N 1
ATOM 767 C CA . ASP A 1 99 ? -7.359 -1.640 -3.623 1.00 93.56 99 ASP A CA 1
ATOM 768 C C . ASP A 1 99 ? -7.635 -3.159 -3.502 1.00 93.56 99 ASP A C 1
ATOM 770 O O . ASP A 1 99 ? -8.653 -3.647 -3.997 1.00 93.56 99 ASP A O 1
ATOM 774 N N . HIS A 1 100 ? -6.770 -3.909 -2.803 1.00 94.38 100 HIS A N 1
ATOM 775 C CA . HIS A 1 100 ? -6.808 -5.382 -2.759 1.00 94.38 100 HIS A CA 1
ATOM 776 C C . HIS A 1 100 ? -6.721 -6.005 -1.354 1.00 94.38 100 HIS A C 1
ATOM 778 O O . HIS A 1 100 ? -6.823 -7.226 -1.230 1.00 94.38 100 HIS A O 1
ATOM 784 N N . GLY A 1 101 ? -6.505 -5.214 -0.298 1.00 92.56 101 GLY A N 1
ATOM 785 C CA . GLY A 1 101 ? -6.405 -5.712 1.082 1.00 92.56 101 GLY A CA 1
ATOM 786 C C . GLY A 1 101 ? -7.716 -6.303 1.598 1.00 92.56 101 GLY A C 1
ATOM 787 O O . GLY A 1 101 ? -8.734 -6.270 0.920 1.00 92.56 101 GLY A O 1
ATOM 788 N N . GLN A 1 102 ? -7.721 -6.855 2.807 1.00 95.00 102 GLN A N 1
ATOM 789 C CA . GLN A 1 102 ? -8.888 -7.495 3.427 1.00 95.00 102 GLN A CA 1
ATOM 790 C C . GLN A 1 102 ? -9.340 -6.739 4.680 1.00 95.00 102 GLN A C 1
ATOM 792 O O . GLN A 1 102 ? -8.628 -5.881 5.189 1.00 95.00 102 GLN A O 1
ATOM 797 N N . SER A 1 103 ? -10.512 -7.072 5.226 1.00 94.25 103 SER A N 1
ATOM 798 C CA . SER A 1 103 ? -11.053 -6.418 6.431 1.00 94.25 103 SER A CA 1
ATOM 799 C C . SER A 1 103 ? -10.077 -6.417 7.618 1.00 94.25 103 SER A C 1
ATOM 801 O O . SER A 1 103 ? -10.014 -5.442 8.366 1.00 94.25 103 SER A O 1
ATOM 803 N N . LEU A 1 104 ? -9.255 -7.463 7.746 1.00 94.31 104 LEU A N 1
ATOM 804 C CA . LEU A 1 104 ? -8.201 -7.580 8.759 1.00 94.31 104 LEU A CA 1
ATOM 805 C C . LEU A 1 104 ? -7.074 -6.538 8.627 1.00 94.31 104 LEU A C 1
ATOM 807 O O . LEU A 1 104 ? -6.362 -6.294 9.598 1.00 94.31 104 LEU A O 1
ATOM 811 N N . ASP A 1 105 ? -6.921 -5.899 7.465 1.00 94.38 105 ASP A N 1
ATOM 812 C CA . ASP A 1 105 ? -5.924 -4.850 7.228 1.00 94.38 105 ASP A CA 1
ATOM 813 C C . ASP A 1 105 ? -6.382 -3.470 7.736 1.00 94.38 105 ASP A C 1
ATOM 815 O O . ASP A 1 105 ? -5.555 -2.582 7.947 1.00 94.38 105 ASP A O 1
ATOM 819 N N . LEU A 1 106 ? -7.683 -3.270 7.991 1.00 95.44 106 LEU A N 1
ATOM 820 C CA . LEU A 1 106 ? -8.233 -1.971 8.407 1.00 95.44 106 LEU A CA 1
ATOM 821 C C . LEU A 1 106 ? -7.636 -1.429 9.718 1.00 95.44 106 LEU A C 1
ATOM 823 O O . LEU A 1 106 ? -7.257 -0.255 9.740 1.00 95.44 106 LEU A O 1
ATOM 827 N N . PRO A 1 107 ? -7.506 -2.209 10.813 1.00 95.62 107 PRO A N 1
ATOM 828 C CA . PRO A 1 107 ? -6.889 -1.710 12.046 1.00 95.62 107 PRO A CA 1
ATOM 829 C C . PRO A 1 107 ? -5.439 -1.256 11.837 1.00 95.62 107 PRO A C 1
ATOM 831 O O . PRO A 1 107 ? -5.008 -0.238 12.387 1.00 95.62 107 PRO A O 1
ATOM 834 N N . PHE A 1 108 ? -4.702 -1.983 10.994 1.00 93.94 108 PHE A N 1
ATOM 835 C CA . PHE A 1 108 ? -3.326 -1.652 10.650 1.00 93.94 108 PHE A CA 1
ATOM 836 C C . PHE A 1 108 ? -3.246 -0.337 9.863 1.00 93.94 108 PHE A C 1
ATOM 838 O O . PHE A 1 108 ? -2.532 0.583 10.264 1.00 93.94 108 PHE A O 1
ATOM 845 N N . LEU A 1 109 ? -4.053 -0.190 8.808 1.00 95.50 109 LEU A N 1
ATOM 846 C CA . LEU A 1 109 ? -4.116 1.041 8.015 1.00 95.50 109 LEU A CA 1
ATOM 847 C C . LEU A 1 109 ? -4.549 2.256 8.853 1.00 95.50 109 LEU A C 1
ATOM 849 O O . LEU A 1 109 ? -3.993 3.343 8.703 1.00 95.50 109 LEU A O 1
ATOM 853 N N . ARG A 1 110 ? -5.488 2.078 9.790 1.00 95.62 110 ARG A N 1
ATOM 854 C CA . ARG A 1 110 ? -5.916 3.141 10.717 1.00 95.62 110 ARG A CA 1
ATOM 855 C C . ARG A 1 110 ? -4.808 3.562 11.681 1.00 95.62 110 ARG A C 1
A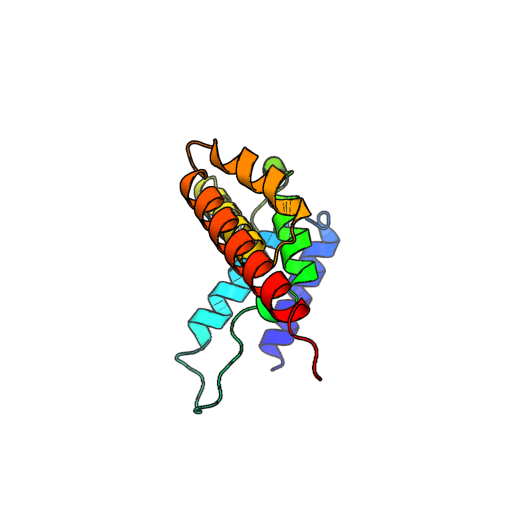TOM 857 O O . ARG A 1 110 ? -4.711 4.740 12.002 1.00 95.62 110 ARG A O 1
ATOM 864 N N . THR A 1 111 ? -3.938 2.644 12.095 1.00 94.81 111 THR A N 1
ATOM 865 C CA . THR A 1 111 ? -2.742 3.006 12.877 1.00 94.81 111 THR A CA 1
ATOM 866 C C . THR A 1 111 ? -1.803 3.891 12.054 1.00 94.81 111 THR A C 1
ATOM 868 O O . THR A 1 111 ? -1.330 4.921 12.534 1.00 94.81 111 THR A O 1
ATOM 871 N N . LEU A 1 112 ? -1.587 3.546 10.780 1.00 93.12 112 LEU A N 1
ATOM 872 C CA . LEU A 1 112 ? -0.750 4.331 9.866 1.00 93.12 112 LEU A CA 1
ATOM 873 C C . LEU A 1 112 ? -1.354 5.700 9.513 1.00 93.12 112 LEU A C 1
ATOM 875 O O . LEU A 1 112 ? -0.607 6.620 9.177 1.00 93.12 112 LEU A O 1
ATOM 879 N N . ALA A 1 113 ? -2.672 5.876 9.650 1.00 93.06 113 ALA A N 1
ATOM 880 C CA . ALA A 1 113 ? -3.345 7.165 9.468 1.00 93.06 113 ALA A CA 1
ATOM 881 C C . ALA A 1 113 ? -2.852 8.255 10.438 1.00 93.06 113 ALA A C 1
ATOM 883 O O . ALA A 1 113 ? -2.951 9.440 10.129 1.00 93.06 113 ALA A O 1
ATOM 884 N N . LEU A 1 114 ? -2.278 7.865 11.580 1.00 92.94 114 LEU A N 1
ATOM 885 C CA . LEU A 1 114 ? -1.702 8.784 12.566 1.00 92.94 114 LEU A CA 1
ATOM 886 C C . LEU A 1 114 ? -0.293 9.276 12.183 1.00 92.94 114 LEU A C 1
ATOM 888 O O . LEU A 1 114 ? 0.253 10.164 12.834 1.00 92.94 114 LEU A O 1
ATOM 892 N N . SER A 1 115 ? 0.317 8.709 11.137 1.00 89.88 115 SER A N 1
ATOM 893 C CA . SER A 1 115 ? 1.649 9.101 10.673 1.00 89.88 115 SER A CA 1
ATOM 894 C C . SER A 1 115 ? 1.639 10.490 10.037 1.00 89.88 115 SER A C 1
ATOM 896 O O . SER A 1 115 ? 0.867 10.758 9.119 1.00 89.88 115 SER A O 1
ATOM 898 N N . GLN A 1 116 ? 2.581 11.350 10.433 1.00 88.25 116 GLN A N 1
ATOM 899 C CA . GLN A 1 116 ? 2.728 12.692 9.858 1.00 88.25 116 GLN A CA 1
ATOM 900 C C . GLN A 1 116 ? 3.048 12.669 8.350 1.00 88.25 116 GLN A C 1
ATOM 902 O O . GLN A 1 116 ? 2.643 13.572 7.624 1.00 88.25 116 GLN A O 1
ATOM 907 N N . ASN A 1 117 ? 3.752 11.638 7.869 1.00 87.31 117 ASN A N 1
ATOM 908 C CA . ASN A 1 117 ? 4.186 11.552 6.468 1.00 87.31 117 ASN A CA 1
ATOM 909 C C . ASN A 1 117 ? 3.236 10.722 5.595 1.00 87.31 117 ASN A C 1
ATOM 911 O O . ASN A 1 117 ? 3.127 10.973 4.397 1.00 87.31 117 ASN A O 1
ATOM 915 N N . LEU A 1 118 ? 2.566 9.725 6.182 1.00 91.88 118 LEU A N 1
ATOM 916 C CA . LEU A 1 118 ? 1.754 8.749 5.446 1.00 91.88 118 LEU A CA 1
ATOM 917 C C . LEU A 1 118 ? 0.251 8.868 5.721 1.00 91.88 118 LEU A C 1
ATOM 919 O O . LEU A 1 118 ? -0.539 8.239 5.020 1.00 91.88 118 LEU A O 1
ATOM 923 N N . GLY A 1 119 ? -0.159 9.676 6.703 1.00 93.00 119 GLY A N 1
ATOM 924 C CA . GLY A 1 119 ? -1.514 9.653 7.251 1.00 93.00 119 GLY A CA 1
ATOM 925 C C . GLY A 1 119 ? -2.610 9.869 6.211 1.00 93.00 119 GLY A C 1
ATOM 926 O O . GLY A 1 119 ? -3.571 9.107 6.150 1.00 93.00 119 GLY A O 1
ATOM 927 N N . HIS A 1 120 ? -2.424 10.840 5.313 1.00 96.06 120 HIS A N 1
ATOM 928 C CA . HIS A 1 120 ? -3.376 11.092 4.228 1.00 96.06 120 HIS A CA 1
ATOM 929 C C . HIS A 1 120 ? -3.509 9.898 3.263 1.00 96.06 120 HIS A C 1
ATOM 931 O O . HIS A 1 120 ? -4.617 9.549 2.856 1.00 96.06 120 HIS A O 1
ATOM 937 N N . TYR A 1 121 ? -2.397 9.241 2.920 1.00 96.50 121 TYR A N 1
ATOM 938 C CA . TYR A 1 121 ? -2.401 8.073 2.035 1.00 96.50 121 TYR A CA 1
ATOM 939 C C . TYR A 1 121 ? -3.040 6.858 2.709 1.00 96.50 121 TYR A C 1
ATOM 941 O O . TYR A 1 121 ? -3.806 6.138 2.072 1.00 96.50 121 TYR A O 1
ATOM 949 N N . ALA A 1 122 ? -2.784 6.666 4.003 1.00 96.81 122 ALA A N 1
ATOM 950 C CA . ALA A 1 122 ? -3.385 5.593 4.780 1.00 96.81 122 ALA A CA 1
ATOM 951 C C . ALA A 1 122 ? -4.902 5.784 4.937 1.00 96.81 122 ALA A C 1
ATOM 953 O O . ALA A 1 122 ? -5.651 4.839 4.714 1.00 96.81 122 ALA A O 1
ATOM 954 N N . LEU A 1 123 ? -5.380 7.007 5.204 1.00 97.31 123 LEU A N 1
ATOM 955 C CA . LEU A 1 123 ? -6.819 7.309 5.223 1.00 97.31 123 LEU A CA 1
ATOM 956 C C . LEU A 1 123 ? -7.484 7.033 3.873 1.00 97.31 123 LEU A C 1
ATOM 958 O O . LEU A 1 123 ? -8.568 6.456 3.818 1.00 97.31 123 LEU A O 1
ATOM 962 N N . LYS A 1 124 ? -6.818 7.400 2.774 1.00 97.19 124 LYS A N 1
ATOM 963 C CA . LYS A 1 124 ? -7.309 7.103 1.426 1.00 97.19 124 LYS A CA 1
ATOM 964 C C . LYS A 1 124 ? -7.405 5.594 1.174 1.00 97.19 124 LYS A C 1
ATOM 966 O O . LYS A 1 124 ? -8.373 5.151 0.564 1.00 97.19 124 LYS A O 1
ATOM 971 N N . ALA A 1 125 ? -6.428 4.819 1.644 1.00 96.75 125 ALA A N 1
ATOM 972 C CA . ALA A 1 125 ? -6.449 3.362 1.553 1.00 96.75 125 ALA A CA 1
ATOM 973 C C . ALA A 1 125 ? -7.585 2.747 2.386 1.00 96.75 125 ALA A C 1
ATOM 975 O O . ALA A 1 125 ? -8.303 1.891 1.878 1.00 96.75 125 ALA A O 1
ATOM 976 N N . VAL A 1 126 ? -7.795 3.225 3.621 1.00 97.31 126 VAL A N 1
ATOM 977 C CA . VAL A 1 126 ? -8.926 2.816 4.477 1.00 97.31 126 VAL A CA 1
ATOM 978 C C . VAL A 1 126 ? -10.249 3.039 3.756 1.00 97.31 126 VAL A C 1
ATOM 980 O O . VAL A 1 126 ? -11.034 2.106 3.644 1.00 97.31 126 VAL A O 1
ATOM 983 N N . HIS A 1 127 ? -10.464 4.241 3.220 1.00 96.69 127 HIS A N 1
ATOM 984 C CA . HIS A 1 127 ? -11.718 4.588 2.560 1.00 96.69 127 HIS A CA 1
ATOM 985 C C . HIS A 1 127 ? -12.020 3.667 1.370 1.00 96.69 127 HIS A C 1
ATOM 987 O O . HIS A 1 127 ? -13.103 3.099 1.295 1.00 96.69 127 HIS A O 1
ATOM 993 N N . ARG A 1 128 ? -11.036 3.443 0.489 1.00 95.81 128 ARG A N 1
ATOM 994 C CA . ARG A 1 128 ? -11.186 2.537 -0.663 1.00 95.81 128 ARG A CA 1
ATOM 995 C C . ARG A 1 128 ? -11.502 1.104 -0.249 1.00 95.81 128 ARG A C 1
ATOM 997 O O . ARG A 1 128 ? -12.347 0.453 -0.861 1.00 95.81 128 ARG A O 1
ATOM 1004 N N . LEU A 1 129 ? -10.828 0.621 0.792 1.00 95.94 129 LEU A N 1
ATOM 1005 C CA . LEU A 1 129 ? -11.034 -0.725 1.303 1.00 95.94 129 LEU A CA 1
ATOM 1006 C C . LEU A 1 129 ? -12.438 -0.878 1.903 1.00 95.94 129 LEU A C 1
ATOM 1008 O O . LEU A 1 129 ? -13.119 -1.860 1.619 1.00 95.94 129 LEU A O 1
ATOM 1012 N N . GLU A 1 130 ? -12.896 0.102 2.683 1.00 95.25 130 GLU A N 1
ATOM 1013 C CA . GLU A 1 130 ? -14.248 0.127 3.254 1.00 95.25 130 GLU A CA 1
ATOM 1014 C C . GLU A 1 130 ? -15.332 0.182 2.171 1.00 95.25 130 GLU A C 1
ATOM 1016 O O . GLU A 1 130 ? -16.286 -0.591 2.231 1.00 95.25 130 GLU A O 1
ATOM 1021 N N . GLU A 1 131 ? -15.173 1.033 1.153 1.00 94.69 131 GLU A N 1
ATOM 1022 C CA . GLU A 1 131 ? -16.103 1.116 0.018 1.00 94.69 131 GLU A CA 1
ATOM 1023 C C . GLU A 1 131 ? -16.220 -0.221 -0.723 1.00 94.69 131 GLU A C 1
ATOM 1025 O O . GLU A 1 131 ? -17.324 -0.659 -1.069 1.00 94.69 131 GLU A O 1
ATOM 1030 N N . ARG A 1 132 ? -15.087 -0.896 -0.950 1.00 93.81 132 ARG A N 1
ATOM 1031 C CA . ARG A 1 132 ? -15.055 -2.194 -1.628 1.00 93.81 132 ARG A CA 1
ATOM 1032 C C . ARG A 1 132 ? -15.728 -3.279 -0.791 1.00 93.81 132 ARG A C 1
ATOM 1034 O O . ARG A 1 132 ? -16.581 -3.986 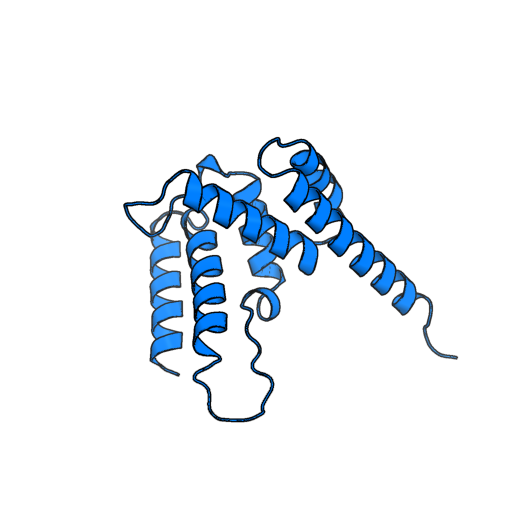-1.320 1.00 93.81 132 ARG A O 1
ATOM 1041 N N . LEU A 1 133 ? -15.387 -3.384 0.493 1.00 91.81 133 LEU A N 1
ATOM 1042 C CA . LEU A 1 133 ? -15.977 -4.377 1.397 1.00 91.81 133 LEU A CA 1
ATOM 1043 C C . LEU A 1 133 ? -17.489 -4.158 1.556 1.00 91.81 133 LEU A C 1
ATOM 1045 O O . LEU A 1 133 ? -18.260 -5.101 1.407 1.00 91.81 133 LEU A O 1
ATOM 1049 N N . GLY A 1 134 ? -17.935 -2.908 1.726 1.00 86.56 134 GLY A N 1
ATOM 1050 C CA . GLY A 1 134 ? -19.364 -2.583 1.785 1.00 86.56 134 GLY A CA 1
ATOM 1051 C C . GLY A 1 134 ? -20.114 -2.893 0.482 1.00 86.56 134 GLY A C 1
ATOM 1052 O O . GLY A 1 134 ? -21.276 -3.297 0.506 1.00 86.56 134 GLY A O 1
ATOM 1053 N N . SER A 1 135 ? -19.443 -2.765 -0.667 1.00 78.88 135 SER A N 1
ATOM 1054 C CA . SER A 1 135 ? -19.996 -3.153 -1.973 1.00 78.88 135 SER A CA 1
ATOM 1055 C C . SER A 1 135 ? -20.060 -4.676 -2.174 1.00 78.88 135 SER A C 1
ATOM 1057 O O . SER A 1 135 ? -20.914 -5.160 -2.919 1.00 78.88 135 SER A O 1
ATOM 1059 N N . GLU A 1 136 ? -19.164 -5.442 -1.548 1.00 71.38 136 GLU A N 1
ATOM 1060 C CA . GLU A 1 136 ? -19.155 -6.913 -1.571 1.00 71.38 136 GLU A CA 1
ATOM 1061 C C . GLU A 1 136 ? -20.255 -7.494 -0.673 1.00 71.38 136 GLU A C 1
ATOM 1063 O O . GLU A 1 136 ? -20.990 -8.393 -1.095 1.00 71.38 136 GLU A O 1
ATOM 1068 N N . ASP A 1 137 ? -20.464 -6.905 0.504 1.00 63.56 137 ASP A N 1
ATOM 1069 C CA . ASP A 1 137 ? -21.562 -7.266 1.407 1.00 63.56 137 ASP A CA 1
ATOM 1070 C C . ASP A 1 137 ? -22.935 -7.015 0.752 1.00 63.56 137 ASP A C 1
ATOM 1072 O O . ASP A 1 137 ? -23.848 -7.840 0.847 1.00 63.56 137 ASP A O 1
ATOM 1076 N N . ALA A 1 138 ? -23.066 -5.924 -0.013 1.00 61.75 138 ALA A N 1
ATOM 1077 C CA . ALA A 1 138 ? -24.279 -5.605 -0.768 1.00 61.75 138 ALA A CA 1
ATOM 1078 C C . ALA A 1 138 ? -24.556 -6.566 -1.942 1.00 61.75 138 ALA A C 1
ATOM 1080 O O . ALA A 1 138 ? -25.710 -6.771 -2.306 1.00 61.75 138 ALA A O 1
ATOM 1081 N N . LYS A 1 139 ? -23.526 -7.178 -2.541 1.00 57.56 139 LYS A N 1
ATOM 1082 C CA . LYS A 1 139 ? -23.699 -8.185 -3.608 1.00 57.56 139 LYS A CA 1
ATOM 1083 C C . LYS A 1 139 ? -24.074 -9.558 -3.061 1.00 57.56 139 LYS A C 1
ATOM 1085 O O . LYS A 1 139 ? -24.765 -10.312 -3.735 1.00 57.56 139 LYS A O 1
ATOM 1090 N N . THR A 1 140 ? -23.641 -9.872 -1.844 1.00 57.78 140 THR A N 1
ATOM 1091 C CA . THR A 1 140 ? -23.895 -11.173 -1.209 1.00 57.78 140 THR A CA 1
ATOM 1092 C C . THR A 1 140 ? -25.317 -11.267 -0.635 1.00 57.78 140 THR A C 1
ATOM 1094 O O . THR A 1 140 ? -25.857 -12.362 -0.506 1.00 57.78 140 THR A O 1
ATOM 1097 N N . SER A 1 141 ? -25.967 -10.129 -0.355 1.00 53.97 141 SER A N 1
ATOM 1098 C CA . SER A 1 141 ? -27.366 -10.065 0.103 1.00 53.97 141 SER A CA 1
ATOM 1099 C C . SER A 1 141 ? -28.413 -10.139 -1.019 1.00 53.97 141 SER A C 1
ATOM 1101 O O . SER A 1 141 ? -29.603 -10.260 -0.733 1.00 53.97 141 SER A O 1
ATOM 1103 N N . VAL A 1 142 ? -27.990 -10.125 -2.289 1.00 56.12 142 VAL A N 1
ATOM 1104 C CA . VAL A 1 142 ? -28.858 -10.241 -3.474 1.00 56.12 142 VAL A CA 1
ATOM 1105 C C . VAL A 1 142 ? -28.544 -11.556 -4.211 1.00 56.12 142 VAL A C 1
ATOM 1107 O O . VAL A 1 142 ? -28.024 -11.562 -5.323 1.00 56.12 142 VAL A O 1
ATOM 1110 N N . GLY A 1 143 ? -28.809 -12.697 -3.564 1.00 37.53 143 GLY A N 1
ATOM 1111 C CA . GLY A 1 143 ? -28.877 -14.024 -4.209 1.00 37.53 143 GLY A CA 1
ATOM 1112 C C . GLY A 1 143 ? -30.282 -14.290 -4.786 1.00 37.53 143 GLY A C 1
ATOM 1113 O O . GLY A 1 143 ? -31.236 -13.710 -4.269 1.00 37.53 143 GLY A O 1
ATOM 1114 N N . PRO A 1 144 ? -30.434 -15.088 -5.866 1.00 46.56 144 PRO A N 1
ATOM 1115 C CA . PRO A 1 144 ? -31.583 -15.017 -6.779 1.00 46.56 144 PRO A CA 1
ATOM 1116 C C . PRO A 1 144 ? -32.875 -15.631 -6.197 1.00 46.56 144 PRO A C 1
ATOM 1118 O O . PRO A 1 144 ? -32.784 -16.409 -5.245 1.00 46.56 144 PRO A O 1
ATOM 1121 N N . PRO A 1 145 ? -34.058 -15.299 -6.764 1.00 47.38 145 PRO A N 1
ATOM 1122 C CA . PRO A 1 145 ? -35.330 -15.939 -6.415 1.00 47.38 145 PRO A CA 1
ATOM 1123 C C . PRO A 1 145 ? -35.379 -17.427 -6.782 1.00 47.38 145 PRO A C 1
ATOM 1125 O O . PRO A 1 145 ? -34.705 -17.827 -7.762 1.00 47.38 145 PRO A O 1
#

Radius of gyration: 16.96 Å; chains: 1; bounding box: 58×29×44 Å

Foldseek 3Di:
DVVLVVLVVVQCVVCVPPPNQQAPLQSQVVQLVVLVVCVVVDPDDDPDPRHPCVVCVPVLLVSLVVCLVCVVSHDYPDPPDDPVNSLVSNLVSLQSCLQRNAPVCLVVLCVQLPDPSCNVSSVNSNVSNVVVVVVVVVVVVCDDD

Organism: NCBI:txid410659

Sequence (145 aa):
PEVKERAIKDAWTTLDSNGPHQYAMNVLAYCSRMMIRSTGKLPGGTPVRLSITDLFPSEAVAICRQSLLHPEIQAGYFRSYGKHDRIQDEIFALGVLGDHGQSLDLPFLRTLALSQNLGHYALKAVHRLEERLGSEDAKTSVGPP

Secondary structure (DSSP, 8-state):
-HHHHHHHHHHHHHHHHS-TTTTHHHHHHHHHHHHHHHGGG--SSS-----HHHHSHHHHHHHHHHHHH-GGG---SSTT--HHHHHHHHHHHHHHHHHH--GGGHHHHHHHTT-TTTHHHHHHHHHHHHHHHHHHHHHHT----

pLDDT: mean 75.54, std 16.7, range [37.53, 97.31]